Protein AF-A0A0A0D9E0-F1 (afdb_monomer_lite)

Organism: NCBI:txid1398085

Foldseek 3Di:
DDQDDPVVLLVLLVVLCVVPPPCSLVVLCVVLVVDDPRSNVSSNSSSVSNVVVNVVVVVVD

Secondary structure (DSSP, 8-state):
-PPPPHHHHHHHHHHHHHHHGGGHHHHHHHHHTTS-HHHHHHHHHHHHHHHHHHHHHHTT-

pLDDT: mean 92.83, std 10.46, range [46.97, 98.44]

Structure (mmCIF, N/CA/C/O backbone):
data_AF-A0A0A0D9E0-F1
#
_entry.id   AF-A0A0A0D9E0-F1
#
loop_
_atom_site.group_PDB
_atom_site.id
_atom_site.type_symbol
_atom_site.label_atom_id
_atom_site.label_alt_id
_atom_site.label_comp_id
_atom_site.label_asym_id
_atom_site.label_entity_id
_atom_site.label_seq_id
_atom_site.pdbx_PDB_ins_code
_atom_site.Cartn_x
_atom_site.Cartn_y
_atom_site.Cartn_z
_atom_site.occupancy
_atom_site.B_iso_or_equiv
_atom_site.auth_seq_id
_atom_site.auth_comp_id
_atom_site.auth_asym_id
_atom_site.auth_atom_id
_atom_site.pdbx_PDB_model_num
ATOM 1 N N . MET A 1 1 ? 4.493 -2.363 -20.062 1.00 58.06 1 MET A N 1
ATOM 2 C CA . MET A 1 1 ? 3.765 -2.922 -18.901 1.00 58.06 1 MET A CA 1
ATOM 3 C C . MET A 1 1 ? 2.415 -2.209 -18.801 1.00 58.06 1 MET A C 1
ATOM 5 O O . MET A 1 1 ? 2.360 -1.045 -19.170 1.00 58.06 1 MET A O 1
ATOM 9 N N . VAL A 1 2 ? 1.327 -2.881 -18.405 1.00 78.38 2 VAL A N 1
ATOM 10 C CA . VAL A 1 2 ? 0.000 -2.242 -18.264 1.00 78.38 2 VAL A CA 1
ATOM 11 C C . VAL A 1 2 ? -0.143 -1.749 -16.828 1.00 78.38 2 VAL A C 1
ATOM 13 O O . VAL A 1 2 ? 0.016 -2.537 -15.898 1.00 78.38 2 VAL A O 1
ATOM 16 N N . PHE A 1 3 ? -0.401 -0.454 -16.646 1.00 86.12 3 PHE A N 1
ATOM 17 C CA . PHE A 1 3 ? -0.687 0.105 -15.326 1.00 86.12 3 PHE A CA 1
ATOM 18 C C . PHE A 1 3 ? -2.027 -0.460 -14.813 1.00 86.12 3 PHE A C 1
ATOM 20 O O . PHE A 1 3 ? -2.964 -0.561 -15.612 1.00 86.12 3 PHE A O 1
ATOM 27 N N . PRO A 1 4 ? -2.146 -0.854 -13.531 1.00 90.56 4 PRO A N 1
ATOM 28 C CA . PRO A 1 4 ? -3.384 -1.416 -12.997 1.00 90.56 4 PRO A CA 1
ATOM 29 C C . PRO A 1 4 ? -4.562 -0.456 -13.139 1.00 90.56 4 PRO A C 1
ATOM 31 O O . PRO A 1 4 ? -4.389 0.765 -13.121 1.00 90.56 4 PRO A O 1
ATOM 34 N N . SER A 1 5 ? -5.772 -1.004 -13.240 1.00 95.81 5 SER A N 1
ATOM 35 C CA . SER A 1 5 ? -6.968 -0.165 -13.227 1.00 95.81 5 SER A CA 1
ATOM 36 C C . SER A 1 5 ? -7.131 0.513 -11.864 1.00 95.81 5 SER A C 1
ATOM 38 O O . SER A 1 5 ? -6.673 -0.004 -10.843 1.00 95.81 5 SER A O 1
ATOM 40 N N . ASP A 1 6 ? -7.830 1.649 -11.825 1.00 94.75 6 ASP A N 1
ATOM 41 C CA . ASP A 1 6 ? -8.101 2.344 -10.561 1.00 94.75 6 ASP A CA 1
ATOM 42 C C . ASP A 1 6 ? -8.821 1.422 -9.555 1.00 94.75 6 ASP A C 1
ATOM 44 O O . ASP A 1 6 ? -8.465 1.379 -8.378 1.00 94.75 6 ASP A O 1
ATOM 48 N N . LEU A 1 7 ? -9.738 0.570 -10.032 1.00 95.94 7 LEU A N 1
ATOM 49 C CA . LEU A 1 7 ? -10.423 -0.427 -9.203 1.00 95.94 7 LEU A CA 1
ATOM 50 C C . LEU A 1 7 ? -9.454 -1.434 -8.559 1.00 95.94 7 LEU A C 1
ATOM 52 O O . LEU A 1 7 ? -9.654 -1.822 -7.406 1.00 95.94 7 LEU A O 1
ATOM 56 N N . ASP A 1 8 ? -8.408 -1.855 -9.272 1.00 97.12 8 ASP A N 1
ATOM 57 C CA . ASP A 1 8 ? -7.400 -2.772 -8.729 1.00 97.12 8 ASP A CA 1
ATOM 58 C C . ASP A 1 8 ? -6.558 -2.098 -7.642 1.00 97.12 8 ASP A C 1
ATOM 60 O O . ASP A 1 8 ? -6.250 -2.725 -6.622 1.00 97.12 8 ASP A O 1
ATOM 64 N N . LEU A 1 9 ? -6.242 -0.809 -7.809 1.00 97.19 9 LEU A N 1
ATOM 65 C CA . LEU A 1 9 ? -5.544 -0.021 -6.790 1.00 97.19 9 LEU A CA 1
ATOM 66 C C . LEU A 1 9 ? -6.383 0.091 -5.513 1.00 97.19 9 LEU A C 1
ATOM 68 O O . LEU A 1 9 ? -5.871 -0.176 -4.426 1.00 97.19 9 LEU A O 1
ATOM 72 N N . TRP A 1 10 ? -7.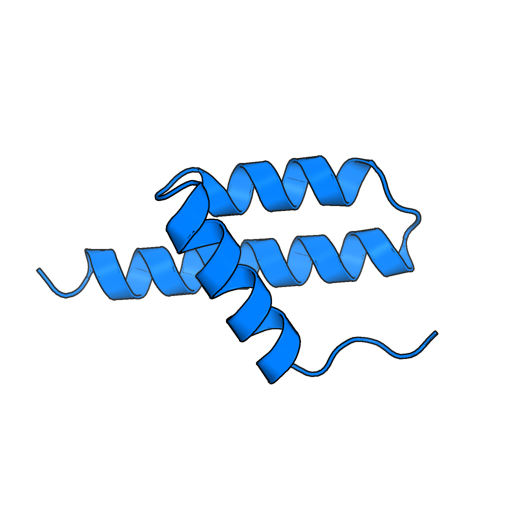678 0.399 -5.639 1.00 97.31 10 TRP A N 1
ATOM 73 C CA . TRP A 1 10 ? -8.597 0.477 -4.499 1.00 97.31 10 TRP A CA 1
ATOM 74 C C . TRP A 1 10 ? -8.784 -0.865 -3.798 1.00 97.31 10 TRP A C 1
ATOM 76 O O . TRP A 1 10 ? -8.727 -0.929 -2.571 1.00 97.31 10 TRP A O 1
ATOM 86 N N . ARG A 1 11 ? -8.956 -1.962 -4.545 1.00 98.00 11 ARG A N 1
ATOM 87 C CA . ARG A 1 11 ? -9.047 -3.310 -3.955 1.00 98.00 11 ARG A CA 1
ATOM 88 C C . ARG A 1 11 ? -7.777 -3.673 -3.197 1.00 98.00 11 ARG A C 1
ATOM 90 O O . ARG A 1 11 ? -7.852 -4.196 -2.087 1.00 98.00 11 ARG A O 1
ATOM 97 N N . THR A 1 12 ? -6.620 -3.363 -3.773 1.00 98.06 12 THR A N 1
ATOM 98 C CA . THR A 1 12 ? -5.324 -3.610 -3.133 1.00 98.06 12 THR A CA 1
ATOM 99 C C . THR A 1 12 ? -5.183 -2.786 -1.853 1.00 98.06 12 THR A C 1
ATOM 101 O O . THR A 1 12 ? -4.815 -3.335 -0.814 1.00 98.06 12 THR A O 1
ATOM 104 N N . ALA A 1 13 ? -5.543 -1.501 -1.891 1.00 98.12 13 ALA A N 1
ATOM 105 C CA . ALA A 1 13 ? -5.525 -0.621 -0.727 1.00 98.12 13 ALA A CA 1
ATOM 106 C C . ALA A 1 13 ? -6.463 -1.105 0.389 1.00 98.12 13 ALA A C 1
ATOM 108 O O . ALA A 1 13 ? -6.044 -1.188 1.540 1.00 98.12 13 ALA A O 1
ATOM 109 N N . GLN A 1 14 ? -7.687 -1.534 0.059 1.00 97.81 14 GLN A N 1
ATOM 110 C CA . GLN A 1 14 ? -8.618 -2.113 1.037 1.00 97.81 14 GLN A CA 1
ATOM 111 C C . GLN A 1 14 ? -8.039 -3.354 1.722 1.00 97.81 14 GLN A C 1
ATOM 113 O O . GLN A 1 14 ? -8.208 -3.537 2.926 1.00 97.81 14 GLN A O 1
ATOM 118 N N . VAL A 1 15 ? -7.351 -4.220 0.973 1.00 98.06 15 VAL A N 1
ATOM 119 C CA . VAL A 1 15 ? -6.681 -5.393 1.550 1.00 98.06 15 VAL A CA 1
ATOM 120 C C . VAL A 1 15 ? -5.554 -4.967 2.494 1.00 98.06 15 VAL A C 1
ATOM 122 O O . VAL A 1 15 ? -5.451 -5.516 3.589 1.00 98.06 15 VAL A O 1
ATOM 125 N N . LEU A 1 16 ? -4.743 -3.974 2.117 1.00 97.69 16 LEU A N 1
ATOM 126 C CA . LEU A 1 16 ? -3.680 -3.440 2.974 1.00 97.69 16 LEU A CA 1
ATOM 127 C C . LEU A 1 16 ? -4.224 -2.809 4.256 1.00 97.69 16 LEU A C 1
ATOM 129 O O . LEU A 1 16 ? -3.707 -3.116 5.327 1.00 97.69 16 LEU A O 1
ATOM 133 N N . VAL A 1 17 ? -5.271 -1.986 4.168 1.00 97.81 17 VAL A N 1
ATOM 134 C CA . VAL A 1 17 ? -5.930 -1.380 5.338 1.00 97.81 17 VAL A CA 1
ATOM 135 C C . VAL A 1 17 ? -6.493 -2.462 6.257 1.00 97.81 17 VAL A C 1
ATOM 137 O O . VAL A 1 17 ? -6.248 -2.429 7.458 1.00 97.81 17 VAL A O 1
ATOM 140 N N . LYS A 1 18 ? -7.134 -3.505 5.716 1.00 96.88 18 LYS A N 1
ATOM 141 C CA . LYS A 1 18 ? -7.602 -4.643 6.528 1.00 96.88 18 LYS A CA 1
ATOM 142 C C . LYS A 1 18 ? -6.472 -5.404 7.228 1.00 96.88 18 LYS A C 1
ATOM 144 O O . LYS A 1 18 ? -6.686 -5.931 8.314 1.00 96.88 18 LYS A O 1
ATOM 149 N N . GLN A 1 19 ? -5.295 -5.504 6.609 1.00 97.50 19 GLN A N 1
ATOM 150 C CA . GLN A 1 19 ? -4.155 -6.251 7.159 1.00 97.50 19 GLN A CA 1
ATOM 151 C C . GLN A 1 19 ? -3.320 -5.441 8.155 1.00 97.50 19 GLN A C 1
ATOM 153 O O . GLN A 1 19 ? -2.792 -6.004 9.111 1.00 97.50 19 GLN A O 1
ATOM 158 N N . HIS A 1 20 ? -3.164 -4.140 7.914 1.00 96.75 20 HIS A N 1
ATOM 159 C CA . HIS A 1 20 ? -2.190 -3.296 8.609 1.00 96.75 20 HIS A CA 1
ATOM 160 C C . HIS A 1 20 ? -2.814 -2.083 9.316 1.00 96.75 20 HIS A C 1
ATOM 162 O O . HIS A 1 20 ? -2.093 -1.346 9.991 1.00 96.75 20 HIS A O 1
ATOM 168 N N . GLY A 1 21 ? -4.124 -1.865 9.178 1.00 96.25 21 GLY A N 1
ATOM 169 C CA . GLY A 1 21 ? -4.836 -0.719 9.740 1.00 96.25 21 GLY A CA 1
ATOM 170 C C . GLY A 1 21 ? -4.234 0.607 9.277 1.00 96.25 21 GLY A C 1
ATOM 171 O O . GLY A 1 21 ? -3.885 0.776 8.108 1.00 96.25 21 GLY A O 1
ATOM 172 N N . GLU A 1 22 ? -4.033 1.521 10.226 1.00 96.38 22 GLU A N 1
ATOM 173 C CA . GLU A 1 22 ? -3.461 2.856 9.997 1.00 96.38 22 GLU A CA 1
ATOM 174 C C . GLU A 1 22 ? -2.049 2.830 9.386 1.00 96.38 22 GLU A C 1
ATOM 176 O O . GLU A 1 22 ? -1.616 3.800 8.768 1.00 96.38 22 GLU A O 1
ATOM 181 N N . ARG A 1 23 ? -1.324 1.708 9.505 1.00 97.50 23 ARG A N 1
ATOM 182 C CA . ARG A 1 23 ? 0.031 1.549 8.948 1.00 97.50 23 ARG A CA 1
ATOM 183 C C . ARG A 1 23 ? 0.042 1.164 7.467 1.00 97.50 23 ARG A C 1
ATOM 185 O O . ARG A 1 23 ? 1.112 1.092 6.862 1.00 97.50 23 ARG A O 1
ATOM 192 N N . ALA A 1 24 ? -1.118 0.917 6.861 1.00 97.69 24 ALA A N 1
ATOM 193 C CA . ALA A 1 24 ? -1.232 0.492 5.468 1.00 97.69 24 ALA A CA 1
ATOM 194 C C . ALA A 1 24 ? -0.522 1.410 4.444 1.00 97.69 24 ALA A C 1
ATOM 196 O O . ALA A 1 24 ? 0.149 0.867 3.558 1.00 97.69 24 ALA A O 1
ATOM 197 N N . PRO A 1 25 ? -0.583 2.757 4.539 1.00 98.19 25 PRO A N 1
ATOM 198 C CA . PRO A 1 25 ? 0.159 3.634 3.632 1.00 98.19 25 PRO A CA 1
ATOM 199 C C . PRO A 1 25 ? 1.680 3.474 3.745 1.00 98.19 25 PRO A C 1
ATOM 201 O O . PRO A 1 25 ? 2.380 3.448 2.733 1.00 98.19 25 PRO A O 1
ATOM 204 N N . GLU A 1 26 ? 2.202 3.339 4.967 1.00 98.12 26 GLU A N 1
ATOM 205 C CA . GLU A 1 26 ? 3.636 3.170 5.225 1.00 98.12 26 GLU A CA 1
ATOM 206 C C . GLU A 1 26 ? 4.146 1.847 4.640 1.00 98.12 26 GLU A C 1
ATOM 208 O O . GLU A 1 26 ? 5.167 1.820 3.953 1.00 98.12 26 GLU A O 1
ATOM 213 N N . GLU A 1 27 ? 3.406 0.754 4.840 1.00 98.19 27 GLU A N 1
ATOM 214 C CA . GLU A 1 27 ? 3.764 -0.557 4.290 1.00 98.19 27 GLU A CA 1
ATOM 215 C C . GLU A 1 27 ? 3.714 -0.575 2.753 1.00 98.19 27 GLU A C 1
ATOM 217 O O . GLU A 1 27 ? 4.582 -1.174 2.110 1.00 98.19 27 GLU A O 1
ATOM 222 N N . ALA A 1 28 ? 2.762 0.134 2.137 1.00 97.88 28 ALA A N 1
ATOM 223 C CA . ALA A 1 28 ? 2.730 0.314 0.686 1.00 97.88 28 ALA A CA 1
ATOM 224 C C . ALA A 1 28 ? 3.942 1.121 0.176 1.00 97.88 28 ALA A C 1
ATOM 226 O O . ALA A 1 28 ? 4.574 0.719 -0.803 1.00 97.88 28 ALA A O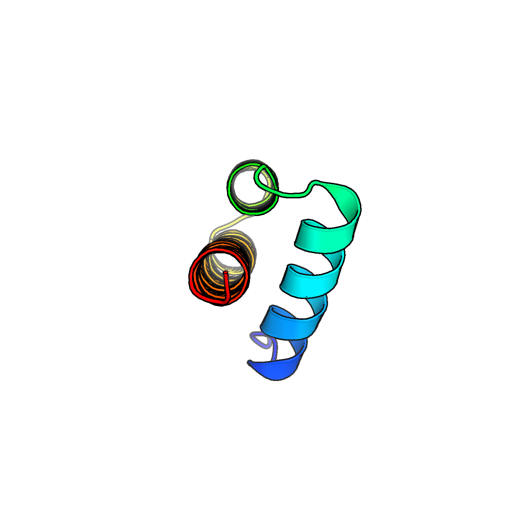 1
ATOM 227 N N . ARG A 1 29 ? 4.339 2.200 0.870 1.00 98.19 29 ARG A N 1
ATOM 228 C CA . ARG A 1 29 ? 5.540 2.991 0.531 1.00 98.19 29 ARG A CA 1
ATOM 229 C C . ARG A 1 29 ? 6.828 2.172 0.665 1.00 98.19 29 ARG A C 1
ATOM 231 O O . ARG A 1 29 ? 7.633 2.179 -0.261 1.00 98.19 29 ARG A O 1
ATOM 238 N N . LYS A 1 30 ? 6.983 1.384 1.735 1.00 97.62 30 LYS A N 1
ATOM 239 C CA . LYS A 1 30 ? 8.115 0.445 1.894 1.00 97.62 30 LYS A CA 1
ATOM 240 C C . LYS A 1 30 ? 8.174 -0.592 0.779 1.00 97.62 30 LYS A C 1
ATOM 242 O O . LYS A 1 30 ? 9.253 -0.981 0.341 1.00 97.62 30 LYS A O 1
ATOM 247 N N . ARG A 1 31 ? 7.019 -1.081 0.312 1.00 96.31 31 ARG A N 1
ATOM 248 C CA . ARG A 1 31 ? 6.979 -1.976 -0.852 1.00 96.31 31 ARG A CA 1
ATOM 249 C C . ARG A 1 31 ? 7.415 -1.250 -2.116 1.00 96.31 31 ARG A C 1
ATOM 251 O O . ARG A 1 31 ? 8.182 -1.837 -2.868 1.00 96.31 31 ARG A O 1
ATOM 258 N N . ALA A 1 32 ? 7.012 0.006 -2.315 1.00 97.12 32 ALA A N 1
ATOM 259 C CA . ALA A 1 32 ? 7.414 0.810 -3.470 1.00 97.12 32 ALA A CA 1
ATOM 260 C C . ALA A 1 32 ? 8.942 0.923 -3.619 1.00 97.12 32 ALA A C 1
ATOM 262 O O . ALA A 1 32 ? 9.444 0.881 -4.738 1.00 97.12 32 ALA A O 1
ATOM 263 N N . GLU A 1 33 ? 9.682 0.995 -2.509 1.00 96.38 33 GLU A N 1
ATOM 264 C CA . GLU A 1 33 ? 11.155 1.037 -2.498 1.00 96.38 33 GLU A CA 1
ATOM 265 C C . GLU A 1 33 ? 11.816 -0.234 -3.061 1.00 96.38 33 GLU A C 1
ATOM 267 O O . GLU A 1 33 ? 12.984 -0.206 -3.440 1.00 96.38 33 GLU A O 1
ATOM 272 N N . ARG A 1 34 ? 11.083 -1.353 -3.141 1.00 95.12 34 ARG A N 1
ATOM 273 C CA . ARG A 1 34 ? 11.596 -2.642 -3.637 1.00 95.12 34 ARG A CA 1
ATOM 274 C C . ARG A 1 34 ? 11.439 -2.832 -5.144 1.00 95.12 34 ARG A C 1
ATOM 276 O O . ARG A 1 34 ? 11.9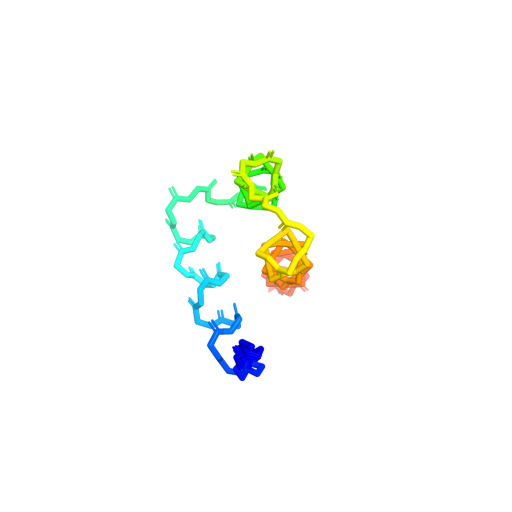12 -3.838 -5.668 1.00 95.12 34 ARG A O 1
ATOM 283 N N . PHE A 1 35 ? 10.757 -1.919 -5.833 1.00 93.50 35 PHE A N 1
ATOM 284 C CA . PHE A 1 35 ? 10.477 -2.034 -7.263 1.00 93.50 35 PHE A CA 1
ATOM 285 C C . PHE A 1 35 ? 11.205 -0.960 -8.074 1.00 93.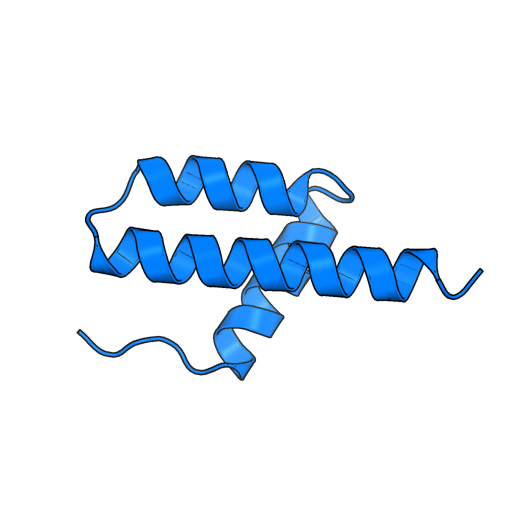50 35 PHE A C 1
ATOM 287 O O . PHE A 1 35 ? 11.482 0.137 -7.593 1.00 93.50 35 PHE A O 1
ATOM 294 N N . ALA A 1 36 ? 11.470 -1.279 -9.344 1.00 90.88 36 ALA A N 1
ATOM 295 C CA . ALA A 1 36 ? 11.856 -0.291 -10.348 1.00 90.88 36 ALA A CA 1
ATOM 296 C C . ALA A 1 36 ? 10.718 0.722 -10.587 1.00 90.88 36 ALA A C 1
ATOM 298 O O . ALA A 1 36 ? 9.591 0.511 -10.140 1.00 90.88 36 ALA A O 1
ATOM 299 N N . GLU A 1 37 ? 11.011 1.808 -11.305 1.00 89.81 37 GLU A N 1
ATOM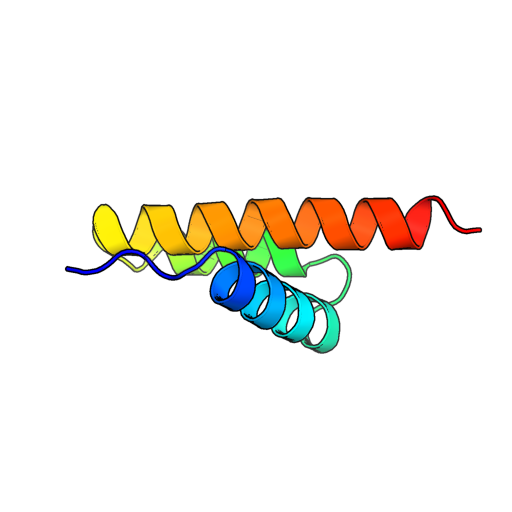 300 C CA . GLU A 1 37 ? 10.148 2.992 -11.442 1.00 89.81 37 GLU A CA 1
ATOM 301 C C . GLU A 1 37 ? 8.663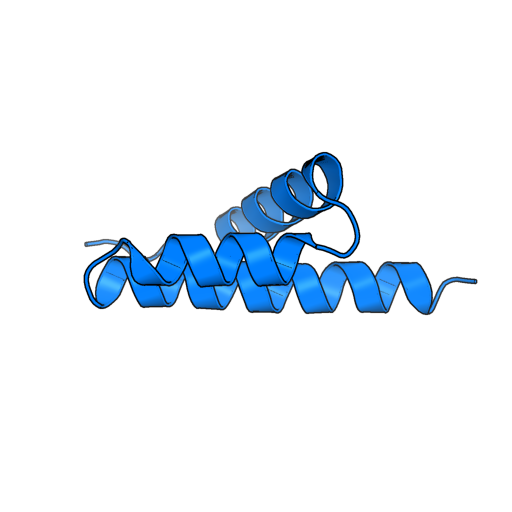 2.678 -11.696 1.00 89.81 37 GLU A C 1
ATOM 303 O O . GLU A 1 37 ? 7.808 3.133 -10.939 1.00 89.81 37 GLU A O 1
ATOM 308 N N . GLU A 1 38 ? 8.346 1.830 -12.675 1.00 88.62 38 GLU A N 1
ATOM 309 C CA . GLU A 1 38 ? 6.960 1.477 -13.017 1.00 88.62 38 GLU A CA 1
ATOM 310 C C . GLU A 1 38 ? 6.220 0.802 -11.847 1.00 88.62 38 GLU A C 1
ATOM 312 O O . GLU A 1 38 ? 5.105 1.188 -11.493 1.00 88.62 38 GLU A O 1
ATOM 317 N N . GLY A 1 39 ? 6.855 -0.176 -11.193 1.00 92.06 39 GLY A N 1
ATOM 318 C CA . GLY A 1 39 ? 6.281 -0.855 -10.029 1.00 92.06 39 GLY A CA 1
ATOM 319 C C . GLY A 1 39 ? 6.227 0.050 -8.798 1.00 92.06 39 GLY A C 1
ATOM 320 O O . GLY A 1 39 ? 5.267 -0.008 -8.027 1.00 92.06 39 GLY A O 1
ATOM 321 N N . ARG A 1 40 ? 7.213 0.940 -8.636 1.00 96.19 40 ARG A N 1
ATOM 322 C CA . ARG A 1 40 ? 7.230 1.952 -7.576 1.00 96.19 40 ARG A CA 1
ATOM 323 C C . ARG A 1 40 ? 6.014 2.870 -7.689 1.00 96.19 40 ARG A C 1
ATOM 325 O O . ARG A 1 40 ? 5.347 3.095 -6.684 1.00 96.19 40 ARG A O 1
ATOM 332 N N . LEU A 1 41 ? 5.694 3.356 -8.890 1.00 96.06 41 LEU A N 1
ATOM 333 C CA . LEU A 1 41 ? 4.539 4.232 -9.120 1.00 96.06 41 LEU A CA 1
ATOM 334 C C . LEU A 1 41 ? 3.212 3.555 -8.758 1.00 96.06 41 LEU A C 1
ATOM 336 O O . LEU A 1 41 ? 2.365 4.183 -8.123 1.00 96.06 41 LEU A O 1
ATOM 340 N N . VAL A 1 42 ? 3.052 2.268 -9.080 1.00 96.81 42 VAL A N 1
ATOM 341 C CA . VAL A 1 42 ? 1.866 1.491 -8.680 1.00 96.81 42 VAL A CA 1
ATOM 342 C C . VAL A 1 42 ? 1.721 1.452 -7.158 1.00 96.81 42 VAL A C 1
ATOM 344 O O . VAL A 1 42 ? 0.654 1.757 -6.630 1.00 96.81 42 VAL A O 1
ATOM 347 N N . TRP A 1 43 ? 2.790 1.123 -6.431 1.00 97.62 43 TRP A N 1
ATOM 348 C CA . TRP A 1 43 ? 2.744 1.044 -4.967 1.00 97.62 43 TRP A CA 1
ATOM 349 C C . TRP A 1 43 ? 2.553 2.404 -4.289 1.00 97.62 43 TRP A C 1
ATOM 351 O O . TRP A 1 43 ? 1.889 2.477 -3.255 1.00 97.62 43 TRP A O 1
ATOM 361 N N . LEU A 1 44 ? 3.068 3.485 -4.878 1.00 97.88 44 LEU A N 1
ATOM 362 C CA . LEU A 1 44 ? 2.780 4.845 -4.417 1.00 97.88 44 LEU A CA 1
ATOM 363 C C . LEU A 1 44 ? 1.306 5.216 -4.629 1.00 97.88 44 LEU A C 1
ATOM 365 O O . LEU A 1 44 ? 0.700 5.811 -3.739 1.00 97.88 44 LEU A O 1
ATOM 369 N N . ALA A 1 45 ? 0.705 4.817 -5.753 1.00 97.88 45 ALA A N 1
ATOM 370 C CA . ALA A 1 45 ? -0.722 5.020 -5.989 1.00 97.88 45 ALA A CA 1
ATOM 371 C C . ALA A 1 45 ? -1.580 4.230 -4.984 1.00 97.88 45 ALA A C 1
ATOM 373 O O . ALA A 1 45 ? -2.525 4.776 -4.417 1.00 97.88 45 ALA A O 1
ATOM 374 N N . VAL A 1 46 ? -1.207 2.981 -4.681 1.00 98.25 46 VAL A N 1
ATOM 375 C CA . VAL A 1 46 ? -1.848 2.190 -3.615 1.00 98.25 46 VAL A CA 1
ATOM 376 C C . VAL A 1 46 ? -1.727 2.885 -2.255 1.00 98.25 46 VAL A C 1
ATOM 378 O O . VAL A 1 46 ? -2.711 2.949 -1.523 1.00 98.25 46 VAL A O 1
ATOM 381 N N . ALA A 1 47 ? -0.558 3.443 -1.919 1.00 98.44 47 ALA A N 1
ATOM 382 C CA . ALA A 1 47 ? -0.364 4.168 -0.663 1.00 98.44 47 ALA A CA 1
ATOM 383 C C . ALA A 1 47 ? -1.306 5.378 -0.541 1.00 98.44 47 ALA A C 1
ATOM 385 O O . ALA A 1 47 ? -1.917 5.551 0.510 1.00 98.44 47 ALA A O 1
ATOM 386 N N . SER A 1 48 ? -1.478 6.147 -1.624 1.00 98.19 48 SER A N 1
ATOM 387 C CA . SER A 1 48 ? -2.447 7.254 -1.679 1.00 98.19 48 SER A CA 1
ATOM 388 C C . SER A 1 48 ? -3.871 6.772 -1.394 1.00 98.19 48 SER A C 1
ATOM 390 O O . SER A 1 48 ? -4.566 7.355 -0.567 1.00 98.19 48 SER A O 1
ATOM 392 N N . ARG A 1 49 ? -4.301 5.661 -2.011 1.00 98.25 49 ARG A N 1
ATOM 393 C CA . ARG A 1 49 ? -5.642 5.100 -1.771 1.00 98.25 49 ARG A CA 1
ATOM 394 C C . ARG A 1 49 ? -5.828 4.598 -0.340 1.00 98.25 49 ARG A C 1
ATOM 396 O O . ARG A 1 49 ? -6.914 4.743 0.209 1.00 98.25 49 ARG A O 1
ATOM 403 N N . CYS A 1 50 ? -4.788 4.050 0.294 1.00 98.19 50 CYS A N 1
ATOM 404 C CA . CYS A 1 50 ? -4.840 3.713 1.720 1.00 98.19 50 CYS A CA 1
ATOM 405 C C . CYS A 1 50 ? -5.082 4.962 2.586 1.00 98.19 50 CYS A C 1
ATOM 407 O O . CYS A 1 50 ? -5.878 4.901 3.518 1.00 98.19 50 CYS A O 1
ATOM 409 N N . GLU A 1 51 ? -4.417 6.087 2.290 1.00 97.88 51 GLU A N 1
ATOM 410 C CA . GLU A 1 51 ? -4.617 7.350 3.023 1.00 97.88 51 GLU A CA 1
ATOM 411 C C . GLU A 1 51 ? -6.038 7.896 2.841 1.00 97.88 51 GLU A C 1
ATOM 413 O O . GLU A 1 51 ? -6.624 8.411 3.793 1.00 97.88 51 GLU A O 1
ATOM 418 N N . GLU A 1 52 ? -6.603 7.762 1.640 1.00 97.56 52 GLU A N 1
ATOM 419 C CA . GLU A 1 52 ? -7.985 8.151 1.351 1.00 97.56 52 GLU A CA 1
ATOM 420 C C . GLU A 1 52 ? -8.988 7.300 2.142 1.00 97.56 52 GLU A C 1
ATOM 422 O O . GLU A 1 52 ? -9.799 7.868 2.872 1.00 97.56 52 GLU A O 1
ATOM 427 N N . LEU A 1 53 ? -8.868 5.966 2.100 1.00 96.44 53 LEU A N 1
ATOM 428 C CA . LEU A 1 53 ? -9.743 5.055 2.855 1.00 96.44 53 LEU A CA 1
ATOM 429 C C . LEU A 1 53 ? -9.739 5.365 4.355 1.00 96.44 53 LEU A C 1
ATOM 431 O O . LEU A 1 53 ? -10.795 5.516 4.964 1.00 96.44 53 LEU A O 1
ATOM 435 N N . LEU A 1 54 ? -8.550 5.514 4.943 1.00 95.00 54 LEU A N 1
ATOM 436 C CA . LEU A 1 54 ? -8.406 5.790 6.373 1.00 95.00 54 LEU A CA 1
ATOM 437 C C . LEU A 1 54 ? -8.984 7.159 6.755 1.00 95.00 54 LEU A C 1
ATOM 439 O O . LEU A 1 54 ? -9.558 7.308 7.834 1.00 95.00 54 LEU A O 1
ATOM 443 N N . ARG A 1 55 ? -8.870 8.162 5.874 1.00 95.00 55 ARG A N 1
ATOM 444 C CA . ARG A 1 55 ? -9.490 9.478 6.080 1.00 95.00 55 ARG A CA 1
ATOM 445 C C . ARG A 1 55 ? -11.015 9.388 6.041 1.00 95.00 55 ARG A C 1
ATOM 447 O O . ARG A 1 55 ? -11.670 10.014 6.870 1.00 95.00 55 ARG A O 1
ATOM 454 N N . GLU A 1 56 ? -11.572 8.634 5.097 1.00 91.31 56 GLU A N 1
ATOM 455 C CA . GLU A 1 56 ? -13.018 8.419 4.988 1.00 91.31 56 GLU A CA 1
ATOM 456 C C . GLU A 1 56 ? -13.580 7.639 6.185 1.00 91.31 56 GLU A C 1
ATOM 458 O O . GLU A 1 56 ? -14.660 7.970 6.670 1.00 91.31 56 GLU A O 1
ATOM 463 N N . GLU A 1 57 ? -12.851 6.644 6.698 1.00 83.25 57 GLU A N 1
ATOM 464 C CA . GLU A 1 57 ? -13.229 5.897 7.906 1.00 83.25 57 GLU A CA 1
ATOM 465 C C . GLU A 1 57 ? -13.124 6.760 9.173 1.00 83.25 57 GLU A C 1
ATOM 467 O O . GLU A 1 57 ? -14.038 6.762 9.997 1.00 83.25 57 GLU A O 1
ATOM 472 N N . GLY A 1 58 ? -12.052 7.547 9.311 1.00 73.88 58 GLY A N 1
ATOM 473 C CA . GLY A 1 58 ? -11.843 8.437 10.455 1.00 73.88 58 GLY A CA 1
ATOM 474 C C . GLY A 1 58 ? -12.820 9.617 10.513 1.00 73.88 58 GLY A C 1
ATOM 475 O O . GLY A 1 58 ? -13.194 10.039 11.603 1.00 73.88 58 GLY A O 1
ATOM 476 N N . GLY A 1 59 ? -13.267 10.124 9.359 1.00 66.81 59 GLY A N 1
ATOM 477 C CA . GLY A 1 59 ? -14.240 11.219 9.258 1.00 66.81 59 GLY A CA 1
ATOM 478 C C . GLY A 1 59 ? -15.706 10.804 9.429 1.00 66.81 59 GLY A C 1
ATOM 479 O O . GLY A 1 59 ? -16.581 11.665 9.398 1.00 66.81 59 GLY A O 1
ATOM 480 N N . ARG A 1 60 ? -15.992 9.504 9.581 1.00 60.97 60 ARG A N 1
ATOM 481 C CA . ARG A 1 60 ? -17.354 8.958 9.722 1.00 60.97 60 ARG A CA 1
ATOM 482 C C . ARG A 1 60 ? -17.792 8.737 11.178 1.00 60.97 60 ARG A C 1
ATOM 484 O O . ARG A 1 60 ? -18.811 8.078 11.387 1.00 60.97 60 ARG A O 1
ATOM 491 N N . GLN A 1 61 ? -17.022 9.244 12.144 1.00 46.97 61 GLN A N 1
ATOM 492 C CA . GLN A 1 61 ? -17.277 9.149 13.588 1.00 46.97 61 GLN A CA 1
ATOM 493 C C . GLN A 1 61 ? -17.944 10.406 14.146 1.00 46.97 61 GLN A C 1
ATOM 495 O O . GLN A 1 61 ? -17.549 11.518 13.731 1.00 46.97 61 GLN A O 1
#

Sequence (61 aa):
MVFPSDLDLWRTAQVLVKQHGERAPEEARKRAERFAEEGRLVWLAVASRCEELLREEGGRQ

Radius of gyration: 11.42 Å; chains: 1; bounding box: 29×18×32 Å